Protein AF-A0A381V3R8-F1 (afdb_monomer)

Secondary structure (DSSP, 8-state):
-EEEEEEETTTTHHHHHH-TT-SSS--HHHHHHHHHHHHHHHHHHHHHHHHTT-SEEEEEEEEEEEEETTEEEEEEEEEEE-----

Organism: NCBI:txid408172

Structure (mmCIF, N/CA/C/O backbone):
data_AF-A0A381V3R8-F1
#
_entry.id   AF-A0A381V3R8-F1
#
loop_
_atom_site.group_PDB
_atom_site.id
_atom_site.type_symbol
_atom_site.label_atom_id
_atom_site.label_alt_id
_atom_site.label_comp_id
_atom_site.label_asym_id
_atom_site.label_entity_id
_atom_site.label_seq_id
_atom_site.pdbx_PDB_ins_code
_atom_site.Cartn_x
_atom_site.Cartn_y
_atom_site.Cartn_z
_atom_site.occupancy
_atom_site.B_iso_or_equiv
_atom_site.auth_seq_id
_atom_site.auth_comp_id
_atom_site.auth_asym_id
_atom_site.auth_atom_id
_atom_site.pdbx_PDB_model_num
ATOM 1 N N . VAL A 1 1 ? -8.061 1.155 4.180 1.00 97.88 1 VAL A N 1
ATOM 2 C CA . VAL A 1 1 ? -6.915 2.100 4.202 1.00 97.88 1 VAL A CA 1
ATOM 3 C C . VAL A 1 1 ? -6.053 1.891 2.970 1.00 97.88 1 VAL A C 1
ATOM 5 O O . VAL A 1 1 ? -6.190 0.853 2.328 1.00 97.88 1 VAL A O 1
ATOM 8 N N . LYS A 1 2 ? -5.233 2.877 2.597 1.00 97.56 2 LYS A N 1
ATOM 9 C CA . LYS A 1 2 ? -4.344 2.791 1.432 1.00 97.56 2 LYS A CA 1
ATOM 10 C C . LYS A 1 2 ? -3.102 3.661 1.609 1.00 97.56 2 LYS A C 1
ATOM 12 O O . LYS A 1 2 ? -3.183 4.668 2.305 1.00 97.56 2 LYS A O 1
ATOM 17 N N . GLY A 1 3 ? -2.028 3.303 0.919 1.00 97.75 3 GLY A N 1
ATOM 18 C CA . GLY A 1 3 ? -0.806 4.088 0.774 1.00 97.75 3 GLY A CA 1
ATOM 19 C C . GLY A 1 3 ? -0.187 3.830 -0.597 1.00 97.75 3 GLY A C 1
ATOM 20 O O . GLY A 1 3 ? -0.212 2.698 -1.077 1.00 97.75 3 GLY A O 1
ATOM 21 N N . SER A 1 4 ? 0.323 4.864 -1.265 1.00 96.19 4 SER A N 1
ATOM 22 C CA . SER A 1 4 ? 1.013 4.694 -2.547 1.00 96.19 4 SER A CA 1
ATOM 23 C C . SER A 1 4 ? 2.311 5.475 -2.624 1.00 96.19 4 SER A C 1
ATOM 25 O O . SER A 1 4 ? 2.507 6.450 -1.897 1.00 96.19 4 SER A O 1
ATOM 27 N N . THR A 1 5 ? 3.198 5.038 -3.514 1.00 94.38 5 THR A N 1
ATOM 28 C CA . THR A 1 5 ? 4.409 5.761 -3.907 1.00 94.38 5 THR A CA 1
ATOM 29 C C . THR A 1 5 ? 4.577 5.713 -5.420 1.00 94.38 5 THR A C 1
ATOM 31 O O . THR A 1 5 ? 4.157 4.760 -6.077 1.00 94.38 5 THR A O 1
ATOM 34 N N . ILE A 1 6 ? 5.194 6.749 -5.980 1.00 90.06 6 ILE A N 1
ATOM 35 C CA . ILE A 1 6 ? 5.451 6.879 -7.413 1.00 90.06 6 ILE A CA 1
ATOM 36 C C . ILE A 1 6 ? 6.962 6.919 -7.619 1.00 90.06 6 ILE A C 1
ATOM 38 O O . ILE A 1 6 ? 7.660 7.717 -6.991 1.00 90.06 6 ILE A O 1
ATOM 42 N N . ARG A 1 7 ? 7.472 6.083 -8.527 1.00 83.94 7 ARG A N 1
ATOM 43 C CA . ARG A 1 7 ? 8.885 6.067 -8.923 1.00 83.94 7 ARG A CA 1
ATOM 44 C C . ARG A 1 7 ? 9.039 6.265 -10.423 1.00 83.94 7 ARG A C 1
ATOM 46 O O . ARG A 1 7 ? 8.405 5.581 -11.227 1.00 83.94 7 ARG A O 1
ATOM 53 N N . ALA A 1 8 ? 9.915 7.194 -10.797 1.00 74.44 8 ALA A N 1
ATOM 54 C CA . ALA A 1 8 ? 10.310 7.422 -12.180 1.00 74.44 8 ALA A CA 1
ATOM 55 C C . ALA A 1 8 ? 11.543 6.576 -12.531 1.00 74.44 8 ALA A C 1
ATOM 57 O O . ALA A 1 8 ? 12.543 6.596 -11.817 1.00 74.44 8 ALA A O 1
ATOM 58 N N . ARG A 1 9 ? 11.533 5.920 -13.697 1.00 60.09 9 ARG A N 1
ATOM 59 C CA . ARG A 1 9 ? 12.686 5.198 -14.261 1.00 60.09 9 ARG A CA 1
ATOM 60 C C . ARG A 1 9 ? 13.884 6.107 -14.535 1.00 60.09 9 ARG A C 1
ATOM 62 O O . ARG A 1 9 ? 14.946 5.575 -14.798 1.00 60.09 9 ARG A O 1
ATOM 69 N N . HIS A 1 10 ? 13.759 7.438 -14.485 1.00 58.19 10 HIS A N 1
ATOM 70 C CA . HIS A 1 10 ? 14.925 8.328 -14.571 1.00 58.19 10 HIS A CA 1
ATOM 71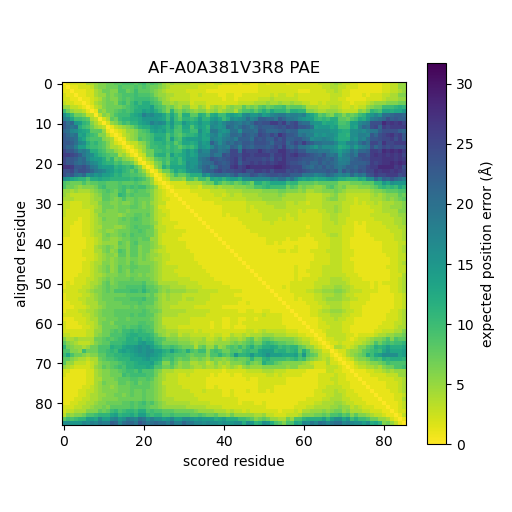 C C . HIS A 1 10 ? 15.861 8.190 -13.361 1.00 58.19 10 HIS A C 1
ATOM 73 O O . HIS A 1 10 ? 17.062 8.325 -13.539 1.00 58.19 10 HIS A O 1
ATOM 79 N N . VAL A 1 11 ? 15.336 7.815 -12.188 1.00 53.69 11 VAL A N 1
ATOM 80 C CA . VAL A 1 11 ? 16.144 7.405 -11.021 1.00 53.69 11 VAL A CA 1
ATOM 81 C C . VAL A 1 11 ? 16.774 6.018 -11.250 1.00 53.69 11 VAL A C 1
ATOM 83 O O . VAL A 1 11 ? 17.859 5.737 -10.768 1.00 53.69 11 VAL A O 1
ATOM 86 N N . GLY A 1 12 ? 16.146 5.175 -12.079 1.00 52.94 12 GLY A N 1
ATOM 87 C CA . GLY A 1 12 ? 16.675 3.882 -12.530 1.00 52.94 12 GLY A CA 1
ATOM 88 C C . GLY A 1 12 ? 17.446 3.909 -13.858 1.00 52.94 12 GLY A C 1
ATOM 89 O O . GLY A 1 12 ? 17.776 2.853 -14.393 1.00 52.94 12 GLY A O 1
ATOM 90 N N . LYS A 1 13 ? 17.711 5.081 -14.446 1.00 53.69 13 LYS A N 1
ATOM 91 C CA . LYS A 1 13 ? 18.369 5.177 -15.760 1.00 53.69 13 LYS A CA 1
ATOM 92 C C . LYS A 1 13 ? 19.866 4.898 -15.643 1.00 53.69 13 LYS A C 1
ATOM 94 O O . LYS A 1 13 ? 20.422 4.272 -16.541 1.00 53.69 13 LYS A O 1
ATOM 99 N N . ASP A 1 14 ? 20.459 5.274 -14.511 1.00 56.34 14 ASP A N 1
ATOM 100 C CA . ASP A 1 14 ? 21.830 4.912 -14.139 1.00 56.34 14 ASP A CA 1
ATOM 101 C C . ASP A 1 14 ? 21.954 3.402 -13.895 1.00 56.34 14 ASP A C 1
ATOM 103 O O . ASP A 1 14 ? 22.899 2.771 -14.360 1.00 56.34 14 ASP A O 1
ATOM 107 N N . ILE A 1 15 ? 20.927 2.807 -13.280 1.00 58.84 15 ILE A N 1
ATOM 108 C CA . ILE A 1 15 ? 20.797 1.362 -13.060 1.00 58.84 15 ILE A CA 1
ATOM 109 C C . ILE A 1 15 ? 20.728 0.600 -14.398 1.00 58.84 15 ILE A C 1
ATOM 111 O O . ILE A 1 15 ? 21.466 -0.347 -14.636 1.00 58.84 15 ILE A O 1
ATOM 115 N N . VAL A 1 16 ? 19.870 1.016 -15.332 1.00 54.47 16 VAL A N 1
ATOM 116 C CA . VAL A 1 16 ? 19.702 0.314 -16.620 1.00 54.47 16 VAL A CA 1
ATOM 117 C C . VAL A 1 16 ? 20.897 0.523 -17.564 1.00 54.47 16 VAL A C 1
ATOM 119 O O . VAL A 1 16 ? 21.184 -0.344 -18.393 1.00 54.47 16 VAL A O 1
ATOM 122 N N . ALA A 1 17 ? 21.618 1.645 -17.457 1.00 57.41 17 ALA A N 1
ATOM 123 C CA . ALA A 1 17 ? 22.809 1.904 -18.266 1.00 57.41 17 ALA A CA 1
ATOM 124 C C . ALA A 1 17 ? 23.979 0.953 -17.938 1.00 57.41 17 ALA A C 1
ATOM 126 O O . ALA A 1 17 ? 24.721 0.596 -18.856 1.00 57.41 17 ALA A O 1
ATOM 127 N N . SER A 1 18 ? 24.112 0.489 -16.687 1.00 54.88 18 SER A N 1
ATOM 128 C CA . SER A 1 18 ? 25.115 -0.511 -16.275 1.00 54.88 18 SER A CA 1
ATOM 129 C C . SER A 1 18 ? 24.696 -1.963 -16.565 1.00 54.88 18 SER A C 1
ATOM 131 O O . SER A 1 18 ? 25.550 -2.834 -16.718 1.00 54.88 18 SER A O 1
ATOM 133 N N . LEU A 1 19 ? 23.394 -2.228 -16.718 1.00 56.97 19 LEU A N 1
ATOM 134 C CA . LEU A 1 19 ? 22.809 -3.566 -16.891 1.00 56.97 19 LEU A CA 1
ATOM 135 C C . LEU A 1 19 ? 22.622 -4.024 -18.342 1.00 56.97 19 LEU A C 1
ATOM 137 O O . LEU A 1 19 ? 21.997 -5.062 -18.578 1.00 56.97 19 LEU A O 1
ATOM 141 N N . ARG A 1 20 ? 23.188 -3.312 -19.328 1.00 53.41 20 ARG A N 1
ATOM 142 C CA . ARG A 1 20 ? 23.158 -3.710 -20.756 1.00 53.41 20 ARG A CA 1
ATOM 143 C C . ARG A 1 20 ? 23.685 -5.133 -21.038 1.00 53.41 20 ARG A C 1
ATOM 145 O O . ARG A 1 20 ? 23.586 -5.589 -22.173 1.00 53.41 20 ARG A O 1
ATOM 152 N N . THR A 1 21 ? 24.196 -5.839 -20.032 1.00 55.25 21 THR A N 1
ATOM 153 C CA . THR A 1 21 ? 24.741 -7.200 -20.110 1.00 55.25 21 THR A CA 1
ATOM 154 C C . THR A 1 21 ? 23.792 -8.302 -19.602 1.00 55.25 21 THR A C 1
ATOM 156 O O . THR A 1 21 ? 24.121 -9.478 -19.751 1.00 55.25 21 THR A O 1
ATOM 159 N N . VAL A 1 22 ? 22.628 -8.000 -19.006 1.00 58.12 22 VAL A N 1
ATOM 160 C CA . VAL A 1 22 ? 21.787 -9.054 -18.393 1.00 58.12 22 VAL A CA 1
ATOM 161 C C . VAL A 1 22 ? 20.862 -9.712 -19.419 1.00 58.12 22 VAL A C 1
ATOM 163 O O . VAL A 1 22 ? 19.752 -9.264 -19.698 1.00 58.12 22 VAL A O 1
ATOM 166 N N . ILE A 1 23 ? 21.336 -10.829 -19.967 1.00 51.59 23 ILE A N 1
ATOM 167 C CA . ILE A 1 23 ? 20.539 -11.793 -20.724 1.00 51.59 23 ILE A CA 1
ATOM 168 C C . ILE A 1 23 ? 19.703 -12.610 -19.724 1.00 51.59 23 ILE A C 1
ATOM 170 O O . ILE A 1 23 ? 20.244 -13.410 -18.967 1.00 51.59 23 ILE A O 1
ATOM 174 N N . GLY A 1 24 ? 18.380 -12.406 -19.722 1.00 59.31 24 GLY A N 1
ATOM 175 C CA . GLY A 1 24 ? 17.382 -13.345 -19.179 1.00 59.31 24 GLY A CA 1
ATOM 176 C C . GLY A 1 24 ? 17.263 -13.495 -17.653 1.00 59.31 24 GLY A C 1
ATOM 177 O O . GLY A 1 24 ? 16.492 -14.343 -17.212 1.00 59.31 24 GLY A O 1
ATOM 178 N N . GLY A 1 25 ? 17.996 -12.711 -16.857 1.00 71.12 25 GLY A N 1
ATOM 179 C CA . GLY A 1 25 ? 17.993 -12.775 -15.388 1.00 71.12 25 GLY A CA 1
ATOM 180 C C . GLY A 1 25 ? 17.216 -11.650 -14.692 1.00 71.12 25 GLY A C 1
ATOM 181 O O . GLY A 1 25 ? 16.713 -10.724 -15.326 1.00 71.12 25 GLY A O 1
ATOM 182 N N . GLU A 1 26 ? 17.142 -11.735 -13.362 1.00 72.00 26 GLU A N 1
ATOM 183 C CA . GLU A 1 26 ? 16.608 -10.679 -12.499 1.00 72.00 26 GLU A CA 1
ATOM 184 C C . GLU A 1 26 ? 17.451 -9.399 -12.597 1.00 72.00 26 GLU A C 1
ATOM 186 O O . GLU A 1 26 ? 18.683 -9.443 -12.580 1.00 72.00 26 GLU A O 1
ATOM 191 N N . ILE A 1 27 ? 16.778 -8.250 -12.647 1.00 76.81 27 ILE A N 1
ATOM 19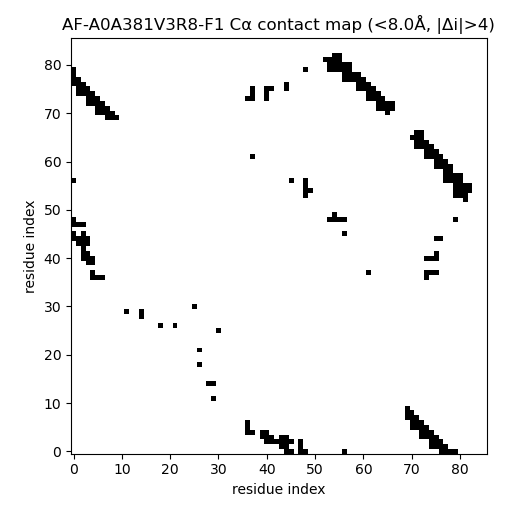2 C CA . ILE A 1 27 ? 17.423 -6.944 -12.563 1.00 76.81 27 ILE A CA 1
ATOM 193 C C . ILE A 1 27 ? 17.466 -6.521 -11.091 1.00 76.81 27 ILE A C 1
ATOM 195 O O . ILE A 1 27 ? 16.508 -5.925 -10.601 1.00 76.81 27 ILE A O 1
ATOM 199 N N . LYS A 1 28 ? 18.559 -6.846 -10.392 1.00 77.50 28 LYS A N 1
ATOM 200 C CA . LYS A 1 28 ? 18.681 -6.689 -8.930 1.00 77.50 28 LYS A CA 1
ATOM 201 C C . LYS A 1 28 ? 18.331 -5.292 -8.438 1.00 77.50 28 LYS A C 1
ATOM 203 O O . LYS A 1 28 ? 17.494 -5.145 -7.562 1.00 77.50 28 LYS A O 1
ATOM 208 N N . GLU A 1 29 ? 18.892 -4.265 -9.052 1.00 75.06 29 GLU A N 1
ATOM 209 C CA . GLU A 1 29 ? 18.679 -2.878 -8.648 1.00 75.06 29 GLU A CA 1
ATOM 210 C C . GLU A 1 29 ? 17.226 -2.424 -8.890 1.00 75.06 29 GLU A C 1
ATOM 212 O O . GLU A 1 29 ? 16.679 -1.605 -8.154 1.00 75.06 29 GLU A O 1
ATOM 217 N N . TYR A 1 30 ? 16.557 -2.974 -9.912 1.00 76.31 30 TYR A N 1
ATOM 218 C CA . TYR A 1 30 ? 15.127 -2.733 -10.119 1.00 76.31 30 TYR A CA 1
ATOM 219 C C . TYR A 1 30 ? 14.290 -3.498 -9.089 1.00 76.31 30 TYR A C 1
ATOM 221 O O . TYR A 1 30 ? 13.294 -2.960 -8.606 1.00 76.31 30 TYR A O 1
ATOM 229 N N . THR A 1 31 ? 14.692 -4.717 -8.715 1.00 82.81 31 THR A N 1
ATOM 230 C CA . THR A 1 31 ? 14.066 -5.464 -7.617 1.00 82.81 31 THR A CA 1
ATOM 231 C C . THR A 1 31 ? 14.185 -4.713 -6.297 1.00 82.81 31 THR A C 1
ATOM 233 O O . THR A 1 31 ? 13.172 -4.555 -5.615 1.00 82.81 31 THR A 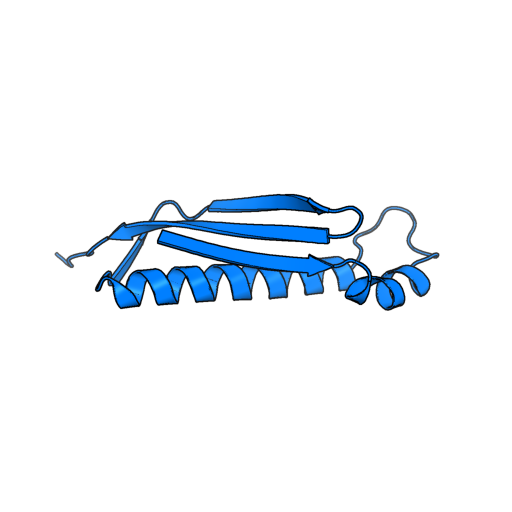O 1
ATOM 236 N N . GLU A 1 32 ? 15.377 -4.219 -5.963 1.00 84.56 32 GLU A N 1
ATOM 237 C CA . GLU A 1 32 ? 15.662 -3.421 -4.765 1.00 84.56 32 GLU A CA 1
ATOM 238 C C . GLU A 1 32 ? 14.805 -2.152 -4.749 1.00 84.56 32 GLU A C 1
ATOM 240 O O . GLU A 1 32 ? 14.025 -1.946 -3.821 1.00 84.56 32 GLU A O 1
ATOM 245 N N . MET A 1 33 ? 14.805 -1.378 -5.839 1.00 84.75 33 MET A N 1
ATOM 246 C CA . MET A 1 33 ? 13.957 -0.187 -5.965 1.00 84.75 33 MET A CA 1
ATOM 247 C C . MET A 1 33 ? 12.463 -0.512 -5.795 1.00 84.75 33 MET A C 1
ATOM 249 O O . MET A 1 33 ? 11.711 0.248 -5.176 1.00 84.75 33 MET A O 1
ATOM 253 N N . MET A 1 34 ? 11.996 -1.631 -6.356 1.00 86.75 34 MET A N 1
ATOM 254 C CA . MET A 1 34 ? 10.610 -2.075 -6.198 1.00 86.75 34 MET A CA 1
ATOM 255 C C . MET A 1 34 ? 10.309 -2.542 -4.767 1.00 86.75 34 MET A C 1
ATOM 257 O O . MET A 1 34 ? 9.171 -2.391 -4.321 1.00 86.75 34 MET A O 1
ATOM 261 N N . ALA A 1 35 ? 11.287 -3.102 -4.051 1.00 90.69 35 ALA A N 1
ATOM 262 C CA . ALA A 1 35 ? 11.153 -3.492 -2.650 1.00 90.69 35 ALA A CA 1
ATOM 263 C C . ALA A 1 35 ? 11.014 -2.260 -1.749 1.00 90.69 35 ALA A C 1
ATOM 265 O O . ALA A 1 35 ? 10.001 -2.143 -1.063 1.00 90.69 35 ALA A O 1
ATOM 266 N N . GLU A 1 36 ? 11.921 -1.290 -1.869 1.00 91.44 36 GLU A N 1
ATOM 2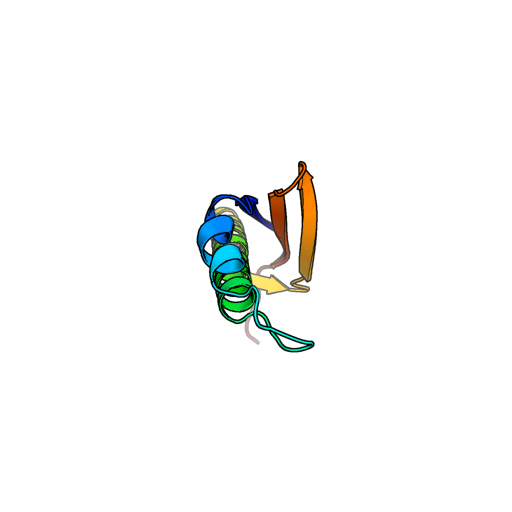67 C CA . GLU A 1 36 ? 11.848 -0.013 -1.141 1.00 91.44 36 GLU A CA 1
ATOM 268 C C . GLU A 1 36 ? 10.524 0.718 -1.403 1.00 91.44 36 GLU A C 1
ATOM 270 O O . GLU A 1 36 ? 9.886 1.269 -0.507 1.00 91.44 36 GLU A O 1
ATOM 275 N N . SER A 1 37 ? 10.060 0.689 -2.654 1.00 92.56 37 SER A N 1
ATOM 276 C CA . SER A 1 37 ? 8.793 1.317 -3.032 1.00 92.56 37 SER A CA 1
ATOM 277 C C . SER A 1 37 ? 7.578 0.616 -2.406 1.00 92.56 37 SER A C 1
ATOM 279 O O . SER A 1 37 ? 6.592 1.271 -2.064 1.00 92.56 37 SER A O 1
ATOM 281 N N . ARG A 1 38 ? 7.622 -0.713 -2.238 1.00 95.38 38 ARG A N 1
ATOM 282 C CA . ARG A 1 38 ? 6.56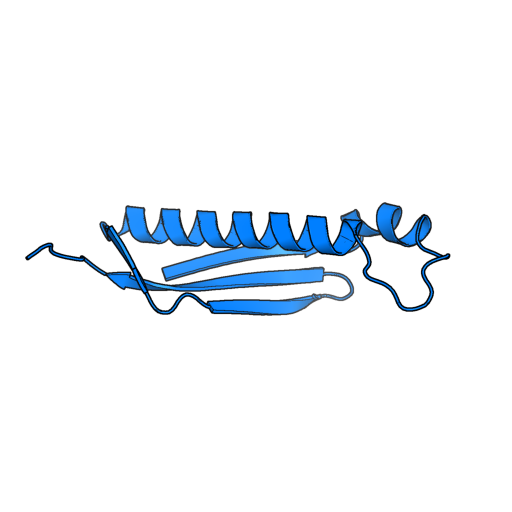8 -1.450 -1.522 1.00 95.38 38 ARG A CA 1
ATOM 283 C C . ARG A 1 38 ? 6.561 -1.106 -0.040 1.00 95.38 38 ARG A C 1
ATOM 285 O O . ARG A 1 38 ? 5.478 -0.881 0.495 1.00 95.38 38 ARG A O 1
ATOM 292 N N . GLU A 1 39 ? 7.731 -1.033 0.586 1.00 96.81 39 GLU A N 1
ATOM 293 C CA . GLU A 1 39 ? 7.864 -0.662 1.997 1.00 96.81 39 GLU A CA 1
ATOM 294 C C . GLU A 1 39 ? 7.307 0.739 2.256 1.00 96.81 39 GLU A C 1
ATOM 296 O O . GLU A 1 39 ? 6.495 0.920 3.159 1.00 96.81 39 GLU A O 1
ATOM 301 N N . GLU A 1 40 ? 7.632 1.715 1.405 1.00 97.75 40 GLU A N 1
ATOM 302 C CA . GLU A 1 40 ? 7.101 3.073 1.539 1.00 97.75 40 GLU A CA 1
ATOM 303 C C . GLU A 1 40 ? 5.570 3.121 1.379 1.00 97.75 40 GLU A C 1
ATOM 305 O O . GLU A 1 40 ? 4.873 3.766 2.166 1.00 97.75 40 GLU A O 1
ATOM 310 N N . ALA A 1 41 ? 5.018 2.429 0.376 1.00 98.12 41 ALA A N 1
ATOM 311 C CA . ALA A 1 41 ? 3.570 2.363 0.180 1.00 98.12 41 ALA A CA 1
ATOM 312 C C . ALA A 1 41 ? 2.861 1.681 1.365 1.00 98.12 41 ALA A C 1
ATOM 314 O O . ALA A 1 41 ? 1.794 2.128 1.792 1.00 98.12 41 ALA A O 1
ATOM 315 N N . GLN A 1 42 ? 3.463 0.623 1.914 1.00 98.44 42 GLN A N 1
ATOM 316 C CA . GLN A 1 42 ? 2.968 -0.075 3.095 1.00 98.44 42 GLN A CA 1
ATOM 317 C C . GLN A 1 42 ? 3.006 0.821 4.334 1.00 98.44 42 GLN A C 1
ATOM 319 O O . GLN A 1 42 ? 2.007 0.892 5.047 1.00 98.44 42 GLN A O 1
ATOM 324 N N . GLN A 1 43 ? 4.107 1.533 4.566 1.00 98.56 43 GLN A N 1
ATOM 325 C CA . GLN A 1 43 ? 4.256 2.426 5.711 1.00 98.56 43 GLN A CA 1
ATOM 326 C C . GLN A 1 43 ? 3.182 3.522 5.703 1.00 98.56 43 GLN A C 1
ATOM 328 O O . GLN A 1 43 ? 2.470 3.696 6.687 1.00 98.56 43 GLN A O 1
ATOM 333 N N . ARG A 1 44 ? 2.942 4.156 4.548 1.00 98.62 44 ARG A N 1
ATOM 334 C CA . ARG A 1 44 ? 1.854 5.140 4.379 1.00 98.62 44 ARG A CA 1
ATOM 335 C C . ARG A 1 44 ? 0.462 4.542 4.630 1.00 98.62 44 ARG A C 1
ATOM 337 O O . ARG A 1 44 ? -0.439 5.219 5.119 1.00 98.62 44 ARG A O 1
ATOM 344 N N . MET A 1 45 ? 0.252 3.270 4.281 1.00 98.69 45 MET A N 1
ATOM 345 C CA . MET A 1 45 ? -1.005 2.567 4.563 1.00 98.69 45 MET A CA 1
ATOM 346 C C . MET A 1 45 ? -1.188 2.302 6.066 1.00 98.69 45 MET A C 1
ATOM 348 O O . MET A 1 45 ? -2.319 2.390 6.550 1.00 98.69 45 MET A O 1
ATOM 352 N N . ILE A 1 46 ? -0.101 1.977 6.775 1.00 98.69 46 ILE A N 1
ATOM 353 C CA . ILE A 1 46 ? -0.071 1.774 8.230 1.00 98.69 46 ILE A CA 1
ATOM 354 C C . ILE A 1 46 ? -0.369 3.088 8.947 1.00 98.69 46 ILE A C 1
ATOM 356 O O . ILE A 1 46 ? -1.312 3.125 9.730 1.00 98.69 46 ILE A O 1
ATOM 360 N N . GLU A 1 47 ? 0.326 4.171 8.598 1.00 98.69 47 GLU A N 1
ATOM 361 C CA . GLU A 1 47 ? 0.078 5.514 9.146 1.00 98.69 47 GLU A CA 1
ATOM 362 C C . GLU A 1 47 ? -1.401 5.895 9.004 1.00 98.69 47 GLU A C 1
ATOM 364 O O . GLU A 1 47 ? -2.054 6.313 9.959 1.00 98.69 47 GLU A O 1
ATOM 369 N N . ARG A 1 48 ? -1.995 5.627 7.834 1.00 98.50 48 ARG A N 1
ATOM 370 C CA . ARG A 1 48 ? -3.421 5.881 7.609 1.00 98.50 48 ARG A CA 1
ATOM 371 C C . ARG A 1 48 ? -4.343 5.028 8.489 1.00 98.50 48 ARG A C 1
ATOM 373 O O . ARG A 1 48 ? -5.461 5.455 8.777 1.00 98.50 48 ARG A O 1
ATOM 380 N N . ALA A 1 49 ? -3.939 3.812 8.855 1.00 98.62 49 ALA A N 1
ATOM 381 C CA . ALA A 1 49 ? -4.689 2.960 9.778 1.00 98.62 49 ALA A CA 1
ATOM 382 C C . ALA A 1 49 ? -4.579 3.457 11.225 1.00 98.62 49 ALA A C 1
ATOM 384 O O . ALA A 1 49 ? -5.590 3.500 11.928 1.00 98.62 49 ALA A O 1
ATOM 385 N N . GLU A 1 50 ? -3.391 3.898 11.633 1.00 98.38 50 GLU A N 1
ATOM 386 C CA . GLU A 1 50 ? -3.139 4.490 12.949 1.00 98.38 50 GLU A CA 1
ATOM 387 C C . GLU A 1 50 ? -3.932 5.791 13.139 1.00 98.38 50 GLU A C 1
ATOM 389 O O . GLU A 1 50 ? -4.594 5.965 14.161 1.00 98.38 50 GLU A O 1
ATOM 394 N N . GLU A 1 51 ? -3.978 6.658 12.120 1.00 98.44 51 GLU A N 1
ATOM 395 C CA . GLU A 1 51 ? -4.759 7.907 12.125 1.00 98.44 51 GLU A CA 1
ATOM 396 C C . GLU A 1 51 ? -6.257 7.704 12.396 1.00 98.44 51 GLU A C 1
ATOM 398 O O . GLU A 1 51 ? -6.924 8.602 12.911 1.00 98.44 51 GLU A O 1
ATOM 403 N N . ILE A 1 52 ? -6.811 6.552 12.010 1.00 98.00 52 ILE A N 1
ATOM 404 C CA . ILE A 1 52 ? -8.226 6.216 12.239 1.00 98.00 52 ILE A CA 1
ATOM 405 C C . ILE A 1 52 ? -8.431 5.312 13.458 1.00 98.00 52 ILE A C 1
ATOM 407 O O . ILE A 1 52 ? -9.540 4.823 13.671 1.00 98.00 52 ILE A O 1
ATOM 411 N N . GLY A 1 53 ? -7.381 5.083 14.249 1.00 97.94 53 GLY A N 1
ATOM 412 C CA . GLY A 1 53 ? -7.430 4.294 15.477 1.00 97.94 53 GLY A CA 1
ATOM 413 C C . GLY A 1 53 ? -7.575 2.788 15.260 1.00 97.94 53 GLY A C 1
ATOM 414 O O . GLY A 1 53 ? -7.998 2.087 16.176 1.0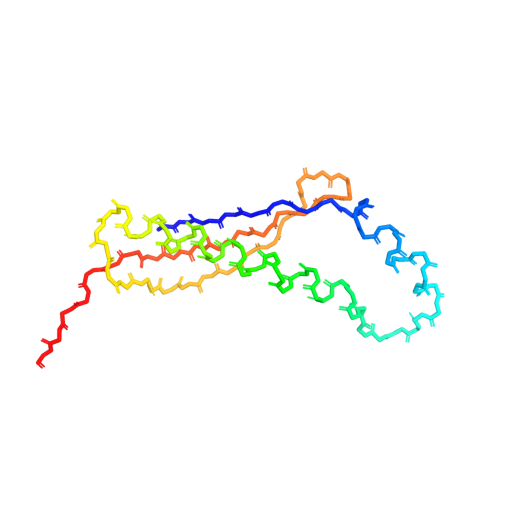0 97.94 53 GLY A O 1
ATOM 415 N N . ALA A 1 54 ? -7.265 2.271 14.070 1.00 98.44 54 ALA A N 1
ATOM 416 C CA . ALA A 1 54 ? -7.230 0.831 13.841 1.00 98.44 54 ALA A CA 1
ATOM 417 C C . ALA A 1 54 ? -5.951 0.214 14.428 1.00 98.44 54 ALA A C 1
ATOM 419 O O . ALA A 1 54 ? -4.905 0.856 14.459 1.00 98.44 54 ALA A O 1
ATOM 420 N N . ASN A 1 55 ? -6.021 -1.049 14.857 1.00 97.50 55 ASN A N 1
ATOM 421 C CA . ASN A 1 55 ? -4.871 -1.787 15.400 1.00 97.50 55 ASN A CA 1
ATOM 422 C C . ASN A 1 55 ? -4.427 -2.962 14.508 1.00 97.50 55 ASN A C 1
ATOM 424 O O . ASN A 1 55 ? -3.479 -3.669 14.845 1.00 97.50 55 ASN A O 1
ATOM 428 N N . ALA A 1 56 ? -5.116 -3.189 13.386 1.00 97.88 56 ALA A N 1
ATOM 429 C CA . ALA A 1 56 ? -4.771 -4.209 12.407 1.00 97.88 56 ALA A CA 1
ATOM 430 C C . ALA A 1 56 ? -5.275 -3.837 11.004 1.00 97.88 56 ALA A C 1
ATOM 432 O O . ALA A 1 56 ? -6.241 -3.086 10.842 1.00 97.88 56 ALA A O 1
ATOM 433 N N . ILE A 1 57 ? -4.633 -4.408 9.981 1.00 98.56 57 ILE A N 1
ATOM 434 C CA . ILE A 1 57 ? -5.052 -4.318 8.578 1.00 98.56 57 ILE A CA 1
ATOM 435 C C . ILE A 1 57 ? -5.166 -5.738 8.017 1.00 98.56 57 ILE A C 1
ATOM 437 O O . ILE A 1 57 ? -4.233 -6.530 8.132 1.00 98.56 57 ILE A O 1
ATOM 441 N N . THR A 1 58 ? -6.300 -6.061 7.401 1.00 98.12 58 THR A N 1
ATOM 442 C CA . THR A 1 58 ? -6.579 -7.358 6.772 1.00 98.12 58 THR A CA 1
ATOM 443 C C . THR A 1 58 ? -6.738 -7.219 5.259 1.00 98.12 58 THR A C 1
ATOM 445 O O . THR A 1 58 ? -6.967 -6.124 4.745 1.00 98.12 58 THR A O 1
ATOM 448 N N . ASP A 1 59 ? -6.599 -8.340 4.542 1.00 97.69 59 ASP A N 1
ATOM 449 C CA . ASP A 1 59 ? -6.671 -8.405 3.072 1.00 97.69 59 ASP A CA 1
ATOM 450 C C . ASP A 1 59 ? -5.744 -7.386 2.380 1.00 97.69 59 ASP A C 1
ATOM 452 O O . ASP A 1 59 ? -6.157 -6.631 1.501 1.00 97.69 59 ASP A O 1
ATOM 456 N N . ILE A 1 60 ? -4.481 -7.330 2.822 1.00 98.19 60 ILE A N 1
ATOM 457 C CA . ILE A 1 60 ? -3.478 -6.446 2.221 1.00 98.19 60 ILE A CA 1
ATOM 458 C C . ILE A 1 60 ? -3.172 -6.918 0.799 1.00 98.19 60 ILE A C 1
ATOM 460 O O . ILE A 1 60 ? -2.820 -8.076 0.569 1.00 98.19 60 ILE A O 1
ATOM 464 N N . ARG A 1 61 ? -3.255 -5.990 -0.152 1.00 97.94 61 ARG A N 1
ATOM 465 C CA . ARG A 1 61 ? -2.944 -6.197 -1.566 1.00 97.94 61 ARG A CA 1
ATOM 466 C C . ARG A 1 61 ? -2.006 -5.105 -2.055 1.00 97.94 61 ARG A C 1
ATOM 468 O O . ARG A 1 61 ? -2.117 -3.946 -1.656 1.00 97.94 61 ARG A O 1
ATOM 475 N N . PHE A 1 62 ? -1.122 -5.486 -2.970 1.00 97.12 62 PHE A N 1
ATOM 476 C CA . PHE A 1 62 ? -0.253 -4.568 -3.695 1.00 97.12 62 PHE A CA 1
ATOM 477 C C . PHE A 1 62 ? -0.626 -4.584 -5.172 1.00 97.12 62 PHE A C 1
ATOM 479 O O . PHE A 1 62 ? -0.841 -5.648 -5.752 1.00 97.12 62 PHE A O 1
ATOM 486 N N . THR A 1 63 ? -0.687 -3.409 -5.786 1.00 95.19 63 THR A N 1
ATOM 487 C CA . THR A 1 63 ? -0.837 -3.265 -7.234 1.00 95.19 63 THR A CA 1
ATOM 488 C C . THR A 1 63 ? 0.193 -2.288 -7.773 1.00 95.19 63 THR A C 1
ATOM 490 O O . THR A 1 63 ? 0.600 -1.352 -7.083 1.00 95.19 63 THR A O 1
ATOM 493 N N . THR A 1 64 ? 0.609 -2.509 -9.016 1.00 91.06 64 THR A N 1
ATOM 494 C CA . THR A 1 64 ? 1.533 -1.632 -9.729 1.00 91.06 64 THR A CA 1
ATOM 495 C C . THR A 1 64 ? 0.880 -1.160 -11.015 1.00 91.06 64 THR A C 1
ATOM 497 O O . THR A 1 64 ? 0.364 -1.972 -11.780 1.00 91.06 64 THR A O 1
ATOM 500 N N . SER A 1 65 ? 0.930 0.146 -11.260 1.00 87.88 65 SER A N 1
ATOM 501 C CA . SER A 1 65 ? 0.326 0.772 -12.438 1.00 87.88 65 SER A CA 1
ATOM 502 C C . SER A 1 65 ? 1.311 1.737 -13.080 1.00 87.88 65 SER A C 1
ATOM 504 O O . SER A 1 65 ? 2.013 2.472 -12.389 1.00 87.88 65 SER A O 1
ATOM 506 N N . MET A 1 66 ? 1.367 1.770 -14.410 1.00 82.00 66 MET A N 1
ATOM 507 C CA . MET A 1 66 ? 2.086 2.833 -15.112 1.00 82.00 66 MET A CA 1
ATOM 508 C C . MET A 1 66 ? 1.255 4.116 -15.061 1.00 82.00 66 MET A C 1
ATOM 510 O O . MET A 1 66 ? 0.124 4.133 -15.536 1.00 82.00 66 MET A O 1
ATOM 514 N N . VAL A 1 67 ? 1.823 5.182 -14.495 1.00 81.62 67 VAL A N 1
ATOM 515 C CA . VAL A 1 67 ? 1.158 6.494 -14.386 1.00 81.62 67 VAL A CA 1
ATOM 516 C C . VAL A 1 67 ? 1.523 7.380 -15.575 1.00 81.62 67 VAL A C 1
ATOM 518 O O . VAL A 1 67 ? 0.687 8.104 -16.105 1.00 81.62 67 VAL A O 1
ATOM 521 N N . MET A 1 68 ? 2.783 7.315 -16.012 1.00 79.69 68 MET A N 1
ATOM 522 C CA . MET A 1 68 ? 3.306 8.044 -17.170 1.00 79.69 68 MET A CA 1
ATOM 523 C C . MET A 1 68 ? 4.356 7.191 -17.879 1.00 79.69 68 MET A C 1
ATOM 525 O O . M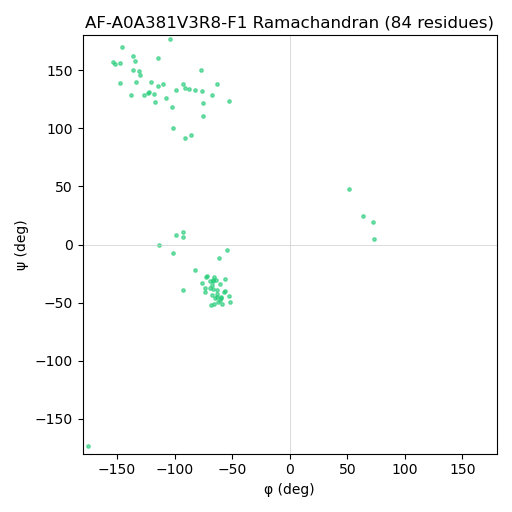ET A 1 68 ? 4.809 6.169 -17.350 1.00 79.69 68 MET A O 1
ATOM 529 N N . SER A 1 69 ? 4.786 7.624 -19.068 1.00 76.12 69 SER A N 1
ATOM 530 C CA . SER A 1 69 ? 5.952 7.020 -19.710 1.00 76.12 69 SER A CA 1
ATOM 531 C C . SER A 1 69 ? 7.115 7.027 -18.725 1.00 76.12 69 SER A C 1
ATOM 533 O O . SER A 1 69 ? 7.481 8.075 -18.196 1.00 76.12 69 SER A O 1
ATOM 535 N N . ASN A 1 70 ? 7.672 5.845 -18.465 1.00 72.25 70 ASN A N 1
ATOM 536 C CA . ASN A 1 70 ? 8.776 5.661 -17.534 1.00 72.25 70 ASN A CA 1
ATOM 537 C C . ASN A 1 70 ? 8.466 6.001 -16.064 1.00 72.25 70 ASN A C 1
ATOM 539 O O . ASN A 1 70 ? 9.404 6.255 -15.322 1.00 72.25 70 ASN A O 1
ATOM 543 N N . THR A 1 71 ? 7.211 5.952 -15.613 1.00 80.19 71 THR A N 1
ATOM 544 C CA . THR A 1 71 ? 6.854 6.170 -14.200 1.00 80.19 71 THR A CA 1
ATOM 545 C C . THR A 1 71 ? 5.799 5.166 -13.749 1.00 80.19 71 THR A C 1
ATOM 547 O O . THR A 1 71 ? 4.760 5.025 -14.396 1.00 80.19 71 THR A O 1
ATOM 550 N N . SER A 1 72 ? 6.048 4.487 -12.629 1.00 85.69 72 SER A N 1
ATOM 551 C CA . SER A 1 72 ? 5.130 3.508 -12.037 1.00 85.69 72 SER A CA 1
ATOM 552 C C . SER A 1 72 ? 4.718 3.904 -10.625 1.00 85.69 72 SER A C 1
ATOM 554 O O . SER A 1 72 ? 5.550 4.343 -9.831 1.00 85.69 72 SER A O 1
ATOM 556 N N . GLU A 1 73 ? 3.446 3.702 -10.310 1.00 92.44 73 GLU A N 1
ATOM 557 C CA . GLU A 1 73 ? 2.908 3.741 -8.956 1.00 92.44 73 GLU A CA 1
ATOM 558 C C . GLU A 1 73 ? 2.905 2.333 -8.361 1.00 92.44 73 GLU A C 1
ATOM 560 O O . GLU A 1 73 ? 2.526 1.378 -9.041 1.00 92.44 73 GLU A O 1
ATOM 565 N N . ILE A 1 74 ? 3.280 2.223 -7.087 1.00 95.31 74 ILE A N 1
ATOM 566 C CA . ILE A 1 74 ? 2.945 1.082 -6.235 1.00 95.31 74 ILE A CA 1
ATOM 567 C C . ILE A 1 74 ? 1.886 1.542 -5.242 1.00 95.31 74 ILE A C 1
ATOM 569 O O . ILE A 1 74 ? 2.096 2.513 -4.519 1.00 95.31 74 ILE A O 1
ATOM 573 N N . LEU A 1 75 ? 0.768 0.824 -5.194 1.00 97.19 75 LEU A N 1
ATOM 574 C CA . LEU A 1 75 ? -0.337 1.057 -4.274 1.00 97.19 75 LEU A CA 1
ATOM 575 C C . LEU A 1 75 ? -0.496 -0.160 -3.358 1.00 97.19 75 LEU A C 1
ATOM 577 O O . LEU A 1 75 ? -0.731 -1.269 -3.836 1.00 97.19 75 LEU A O 1
ATOM 581 N N . ALA A 1 76 ? -0.414 0.074 -2.052 1.00 98.50 76 ALA A N 1
ATOM 582 C CA . ALA A 1 76 ? -0.803 -0.855 -1.002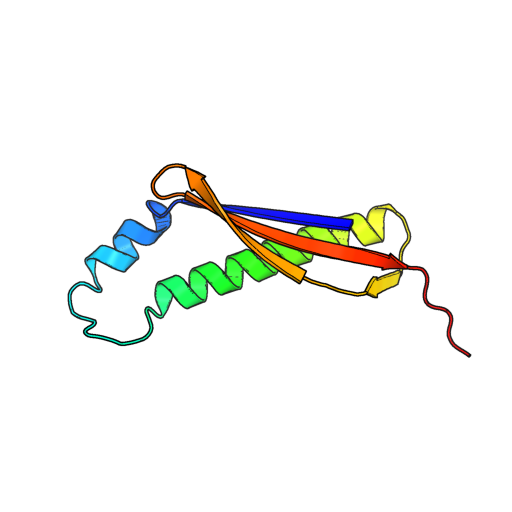 1.00 98.50 76 ALA A CA 1
ATOM 583 C C . ALA A 1 76 ? -2.202 -0.484 -0.490 1.00 98.50 76 ALA A C 1
ATOM 585 O O . ALA A 1 76 ? -2.486 0.689 -0.221 1.00 98.50 76 ALA A O 1
ATOM 586 N N . TYR A 1 77 ? -3.093 -1.462 -0.356 1.00 98.44 77 TYR A N 1
ATOM 587 C CA . TYR A 1 77 ? -4.427 -1.246 0.205 1.00 98.44 77 TYR A CA 1
ATOM 588 C C . TYR A 1 77 ? -4.934 -2.472 0.961 1.00 98.44 77 TYR A C 1
ATOM 590 O O . TYR A 1 77 ? -4.514 -3.594 0.699 1.00 98.44 77 TYR A O 1
ATOM 598 N N . GLY A 1 78 ? -5.853 -2.239 1.896 1.00 98.56 78 GLY A N 1
ATOM 599 C CA . GLY A 1 78 ? -6.478 -3.279 2.710 1.00 98.56 78 GLY A CA 1
ATOM 600 C C . GLY A 1 78 ? -7.581 -2.716 3.605 1.00 98.56 78 GLY A C 1
ATOM 601 O O . GLY A 1 78 ? -7.926 -1.526 3.537 1.00 98.56 78 GLY A O 1
ATOM 602 N N . THR A 1 79 ? -8.125 -3.555 4.478 1.00 98.62 79 THR A N 1
ATOM 603 C CA . THR A 1 79 ? -9.209 -3.200 5.404 1.00 98.62 79 THR A CA 1
ATOM 604 C C . THR A 1 79 ? -8.649 -2.969 6.799 1.00 98.62 79 THR A C 1
ATOM 606 O O . THR A 1 79 ? -8.076 -3.872 7.391 1.00 98.62 79 THR A O 1
ATOM 609 N N . ALA A 1 80 ? -8.805 -1.759 7.332 1.00 98.56 80 ALA A N 1
ATOM 610 C CA . ALA A 1 80 ? -8.399 -1.454 8.700 1.00 98.56 80 ALA A CA 1
ATOM 611 C C . ALA A 1 80 ? -9.486 -1.908 9.679 1.00 98.56 80 ALA A C 1
ATOM 613 O O . ALA A 1 80 ? -10.667 -1.645 9.447 1.00 98.56 80 ALA A O 1
ATOM 614 N N . VAL A 1 81 ? -9.088 -2.594 10.749 1.00 98.12 81 VAL A N 1
ATOM 615 C CA . VAL A 1 81 ? -9.997 -3.197 11.731 1.00 98.12 81 VAL A CA 1
ATOM 616 C C . VAL A 1 81 ? -9.511 -2.952 13.162 1.00 98.12 81 VAL A C 1
ATOM 618 O O . VAL A 1 81 ? -8.341 -2.646 13.395 1.00 98.12 81 VAL A O 1
ATOM 621 N N . MET A 1 82 ? -10.423 -3.117 14.121 1.00 97.81 82 MET A N 1
ATOM 622 C CA . MET A 1 82 ? -10.105 -3.232 15.544 1.00 97.81 82 MET A CA 1
ATOM 623 C C . MET A 1 82 ? -10.167 -4.711 15.937 1.00 97.81 82 MET A C 1
ATOM 625 O O . MET A 1 82 ? -11.245 -5.272 16.123 1.00 97.81 82 MET A O 1
ATOM 629 N N . ALA A 1 83 ? -9.013 -5.358 16.024 1.00 95.75 83 ALA A N 1
ATOM 630 C CA . ALA A 1 83 ? -8.884 -6.715 16.524 1.00 95.75 83 ALA A CA 1
ATOM 631 C C . ALA A 1 83 ? -9.006 -6.729 18.055 1.00 95.75 83 ALA A C 1
ATOM 633 O O . ALA A 1 83 ? -8.341 -5.956 18.749 1.00 95.75 83 ALA A O 1
ATOM 634 N N . VAL A 1 84 ? -9.836 -7.632 18.574 1.00 95.25 84 VAL A N 1
ATOM 635 C CA . VAL A 1 84 ? -9.993 -7.905 20.007 1.00 95.25 84 VAL A CA 1
ATOM 636 C C . VAL A 1 84 ? -9.411 -9.280 20.321 1.00 95.25 84 VAL A C 1
ATOM 638 O O . VAL A 1 84 ? -9.588 -10.221 19.547 1.00 95.25 84 VAL A O 1
ATOM 641 N N . ARG A 1 85 ? -8.683 -9.397 21.433 1.00 90.75 85 ARG A N 1
ATOM 642 C CA . ARG A 1 85 ? -8.150 -10.680 21.904 1.00 90.75 85 ARG A CA 1
ATOM 643 C C . ARG A 1 85 ? -9.198 -11.376 22.775 1.00 90.75 85 ARG A C 1
ATOM 645 O O . ARG A 1 85 ? -9.775 -10.724 23.643 1.00 90.75 85 ARG A O 1
ATOM 652 N N . SER A 1 86 ? -9.414 -12.667 22.526 1.00 77.75 86 SER A N 1
ATOM 653 C CA . SER A 1 86 ? -10.263 -13.561 23.325 1.00 77.75 86 SER A CA 1
ATOM 654 C C . SER A 1 86 ? -9.614 -13.972 24.642 1.00 77.75 86 SER A C 1
ATOM 656 O O . SER A 1 86 ? -8.365 -14.105 24.666 1.00 77.75 86 SER A O 1
#

pLDDT: mean 84.95, std 15.93, range [51.59, 98.69]

Foldseek 3Di:
DKFKDKDFCVVVPVLVVVVPPDDPDDSVVVVVVVVVRQVRGVVRQVVVLVVVVFPDWPPWDWDWDAPDVRMIMIMIDTDGHHDDDD

Solvent-accessible surface area (backbone atoms only — not comparable to full-atom values): 4896 Å² total; per-residue (Å²): 69,51,15,62,38,76,49,52,44,75,80,43,45,68,57,54,68,72,47,81,75,70,78,92,65,85,58,62,70,59,52,50,54,51,48,56,39,48,51,53,3,42,50,45,20,48,54,49,24,51,77,72,70,30,79,42,74,43,80,75,44,78,49,76,45,78,77,48,93,62,24,38,33,34,37,25,36,33,46,58,37,78,80,79,87,132

Sequence (86 aa):
VKGSTIRARHVGKDIVASLRTVIGGEIKEYTEMMAESREEAQQRMIERAEEIGANAITDIRFTTSMVMSNTSEILAYGTAVMAVRS

Nearest PDB structures (foldseek):
  2gtc-assembly1_E  TM=7.981E-01  e=5.665E-05  Bacillus cereus ATCC 14579
  1vr4-assembly1_B  TM=9.300E-01  e=8.319E-04  Bacillus cereus ATCC 14579
  1y2i-assembly1_C  TM=8.075E-01  e=8.319E-04  Shigella flexneri 2a str. 2457T
  1vr4-assembly1_C  TM=7.696E-01  e=4.785E-03  Bacillus cereus ATCC 14579
  1vr4-assembly1_E  TM=7.907E-01  e=6.540E-03  Bacillus cereus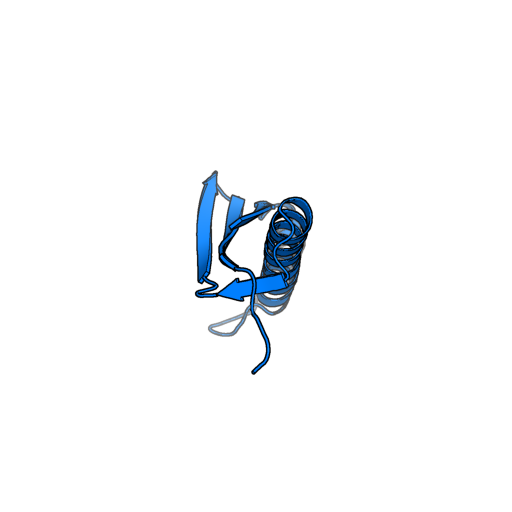 ATCC 14579

InterPro domains:
  IPR002765 Uncharacterised protein family UPF0145, YbjQ-like [PF01906] (1-82)
  IPR002765 Uncharacterised protein family UPF0145, YbjQ-like [PTHR34068] (1-83)
  IPR035439 UPF0145 domain superfamily [SSF117782] (1-82)

Radius of gyration: 16.35 Å; Cα contacts (8 Å, |Δi|>4): 129; chains: 1; bounding box: 35×22×44 Å

Mean predicted aligned error: 6.67 Å